Protein AF-A0A240ELP9-F1 (afdb_monomer)

Organism: NCBI:txid1243014

Mean predicted aligned error: 3.89 Å

Secondary structure (DSSP, 8-state):
-HHHHHHHHHHHHHHHHHTS-SS-SHHHHHHHHHHHHHHHHHH-TT--HHHHHHHH-TT-HHHHHHHHHHHHHHHHHHHHHHT-GGGHHHHHHHHHHHHHHHHHHTHHHHHHHHHHHHHHHHS-----

Structure (mmCIF, N/CA/C/O backbone):
data_AF-A0A240ELP9-F1
#
_entry.id   AF-A0A240ELP9-F1
#
loop_
_atom_site.group_PDB
_atom_site.id
_atom_site.type_symbol
_atom_site.label_atom_id
_atom_site.label_alt_id
_atom_site.label_comp_id
_atom_site.label_asym_id
_atom_site.label_entity_id
_atom_site.label_seq_id
_atom_site.pdbx_PDB_ins_code
_atom_site.Cartn_x
_atom_site.Cartn_y
_atom_site.Cartn_z
_atom_site.occupancy
_atom_site.B_iso_or_equiv
_atom_site.auth_seq_id
_atom_site.auth_comp_id
_atom_site.auth_asym_id
_atom_site.auth_atom_id
_atom_site.pdbx_PDB_model_num
ATOM 1 N N . MET A 1 1 ? 20.516 0.438 -12.006 1.00 73.62 1 MET A N 1
ATOM 2 C CA . MET A 1 1 ? 19.742 1.698 -12.175 1.00 73.62 1 MET A CA 1
ATOM 3 C C . MET A 1 1 ? 18.290 1.571 -11.710 1.00 73.62 1 MET A C 1
ATOM 5 O O . MET A 1 1 ? 17.862 2.420 -10.940 1.00 73.62 1 MET A O 1
ATOM 9 N N . VAL A 1 2 ? 17.543 0.527 -12.105 1.00 86.31 2 VAL A N 1
ATOM 10 C CA . VAL A 1 2 ? 16.126 0.338 -11.706 1.00 86.31 2 VAL A CA 1
ATOM 11 C C . VAL A 1 2 ? 15.947 0.212 -10.187 1.00 86.31 2 VAL A C 1
ATOM 13 O O . VAL A 1 2 ? 15.134 0.930 -9.612 1.00 86.31 2 VAL A O 1
ATOM 16 N N . VAL A 1 3 ? 16.760 -0.615 -9.521 1.00 89.44 3 VAL A N 1
ATOM 17 C CA . VAL A 1 3 ? 16.710 -0.799 -8.055 1.00 89.44 3 VAL A CA 1
ATOM 18 C C . VAL A 1 3 ? 16.970 0.507 -7.301 1.00 89.44 3 VAL A C 1
ATOM 20 O O . VAL A 1 3 ? 16.259 0.821 -6.354 1.00 89.44 3 VAL A O 1
ATOM 23 N N . GLY A 1 4 ? 17.908 1.337 -7.769 1.00 90.19 4 GLY A N 1
ATOM 24 C CA . GLY A 1 4 ? 18.156 2.658 -7.182 1.00 90.19 4 GLY A CA 1
ATOM 25 C C . GLY A 1 4 ? 16.939 3.590 -7.260 1.00 90.19 4 GLY A C 1
ATOM 26 O O . GLY A 1 4 ? 16.615 4.261 -6.281 1.00 90.19 4 GLY A O 1
ATOM 27 N N . ALA A 1 5 ? 16.221 3.590 -8.388 1.00 91.56 5 ALA A N 1
ATOM 28 C CA . ALA A 1 5 ? 14.992 4.370 -8.546 1.00 91.56 5 ALA A CA 1
ATOM 29 C C . ALA A 1 5 ? 13.847 3.842 -7.662 1.00 91.56 5 ALA A C 1
ATOM 31 O O . ALA A 1 5 ? 13.123 4.637 -7.056 1.00 91.56 5 ALA A O 1
ATOM 32 N N . LEU A 1 6 ? 13.709 2.515 -7.554 1.00 93.25 6 LEU A N 1
ATOM 33 C CA . LEU A 1 6 ? 12.756 1.877 -6.642 1.00 93.25 6 LEU A CA 1
ATOM 34 C C . LEU A 1 6 ? 13.051 2.255 -5.188 1.00 93.25 6 LEU A C 1
ATOM 36 O O . LEU A 1 6 ? 12.147 2.698 -4.483 1.00 93.25 6 LEU A O 1
ATOM 40 N N . ASN A 1 7 ? 14.317 2.166 -4.774 1.00 92.31 7 ASN A N 1
ATOM 41 C CA . ASN A 1 7 ? 14.747 2.506 -3.424 1.00 92.31 7 ASN A CA 1
ATOM 42 C C . ASN A 1 7 ? 14.464 3.973 -3.087 1.00 92.31 7 ASN A C 1
ATOM 44 O O . ASN A 1 7 ? 13.845 4.262 -2.066 1.00 92.31 7 ASN A O 1
ATOM 48 N N . TYR A 1 8 ? 14.857 4.898 -3.967 1.00 93.44 8 TYR A N 1
ATOM 49 C CA . TYR A 1 8 ? 14.623 6.330 -3.767 1.00 93.44 8 TYR A CA 1
ATOM 50 C C . TYR A 1 8 ? 13.130 6.648 -3.612 1.00 93.44 8 TYR A C 1
ATOM 52 O O . TYR A 1 8 ? 12.725 7.387 -2.713 1.00 93.44 8 TYR A O 1
ATOM 60 N N . ARG A 1 9 ? 12.288 6.059 -4.469 1.00 93.00 9 ARG A N 1
ATOM 61 C CA . ARG A 1 9 ? 10.839 6.241 -4.383 1.00 93.00 9 ARG A CA 1
ATOM 62 C C . ARG A 1 9 ? 10.262 5.643 -3.102 1.00 93.00 9 ARG A C 1
ATOM 64 O O . ARG A 1 9 ? 9.423 6.282 -2.475 1.00 93.00 9 ARG A O 1
ATOM 71 N N . HIS A 1 10 ? 10.687 4.438 -2.730 1.00 93.06 10 HIS A N 1
ATOM 72 C CA . HIS A 1 10 ? 10.189 3.756 -1.542 1.00 93.06 10 HIS A CA 1
ATOM 73 C C . HIS A 1 10 ? 10.569 4.492 -0.254 1.00 93.06 10 HIS A C 1
ATOM 75 O O . HIS A 1 10 ? 9.707 4.690 0.593 1.00 93.06 10 HIS A O 1
ATOM 81 N N . GLN A 1 11 ? 11.808 4.977 -0.135 1.00 92.62 11 GLN A N 1
ATOM 82 C CA . GLN A 1 11 ? 12.243 5.771 1.019 1.00 92.62 11 GLN A CA 1
ATOM 83 C C . GLN A 1 11 ? 11.380 7.021 1.207 1.00 92.62 11 GLN A C 1
ATOM 85 O O . GLN A 1 11 ? 10.929 7.300 2.311 1.00 92.62 11 GLN A O 1
ATOM 90 N N . ARG A 1 12 ? 11.079 7.743 0.121 1.00 94.31 12 ARG A N 1
ATOM 91 C CA . ARG A 1 12 ? 10.172 8.899 0.177 1.00 94.31 12 ARG A CA 1
ATOM 92 C C . ARG A 1 12 ? 8.757 8.522 0.603 1.00 94.31 12 ARG A C 1
ATOM 94 O O . ARG A 1 12 ? 8.118 9.299 1.302 1.00 94.31 12 ARG A O 1
ATOM 101 N N . TYR A 1 13 ? 8.272 7.368 0.154 1.00 93.19 13 TYR A N 1
ATOM 102 C CA . TYR A 1 13 ? 6.946 6.893 0.522 1.00 93.19 13 TYR A CA 1
ATOM 103 C C . TYR A 1 13 ? 6.871 6.497 2.003 1.00 93.19 13 TYR A C 1
ATOM 105 O O . TYR A 1 13 ? 5.937 6.908 2.680 1.00 93.19 13 TYR A O 1
ATOM 113 N N . LEU A 1 14 ? 7.872 5.779 2.527 1.00 89.38 14 LEU A N 1
ATOM 114 C CA . LEU A 1 14 ? 7.929 5.436 3.951 1.00 89.38 14 LEU A CA 1
ATOM 115 C C . LEU A 1 14 ? 8.026 6.669 4.843 1.00 89.38 14 LEU A C 1
ATOM 117 O O . LEU A 1 14 ? 7.248 6.777 5.775 1.00 89.38 14 LEU A O 1
ATOM 121 N N . LEU A 1 15 ? 8.894 7.632 4.516 1.00 90.12 15 LEU A N 1
ATOM 122 C CA . LEU A 1 15 ? 8.995 8.879 5.285 1.00 90.12 15 LEU A CA 1
ATOM 123 C C . LEU A 1 15 ? 7.659 9.631 5.349 1.00 90.12 15 LEU A C 1
ATOM 125 O O . LEU A 1 15 ? 7.330 10.245 6.359 1.00 90.12 15 LEU A O 1
ATOM 129 N N . LEU A 1 16 ? 6.883 9.586 4.264 1.00 89.25 16 LEU A N 1
ATOM 130 C CA . LEU A 1 16 ? 5.554 10.181 4.227 1.00 89.25 16 LEU A CA 1
ATOM 131 C C . LEU A 1 16 ? 4.565 9.404 5.114 1.00 89.25 16 LEU A C 1
ATOM 133 O O . LEU A 1 16 ? 3.801 10.019 5.853 1.00 89.25 16 LEU A O 1
ATOM 137 N N . LEU A 1 17 ? 4.586 8.073 5.067 1.00 83.75 17 LEU A N 1
ATOM 138 C CA . LEU A 1 17 ? 3.752 7.230 5.925 1.00 83.75 17 LEU A CA 1
ATOM 139 C C . LEU A 1 17 ? 4.084 7.404 7.418 1.00 83.75 17 LEU A C 1
ATOM 141 O O . LEU A 1 17 ? 3.186 7.598 8.229 1.00 83.75 17 LEU A O 1
ATOM 145 N N . GLU A 1 18 ? 5.370 7.434 7.765 1.00 83.25 18 GLU A N 1
ATOM 146 C CA . GLU A 1 18 ? 5.886 7.624 9.130 1.00 83.25 18 GLU A CA 1
ATOM 147 C C . GLU A 1 18 ? 5.580 9.011 9.710 1.00 83.25 18 GLU A C 1
ATOM 149 O O . GLU A 1 18 ? 5.620 9.191 10.922 1.00 83.25 18 GLU A O 1
ATOM 154 N N . SER A 1 19 ? 5.234 9.992 8.872 1.00 79.12 19 SER A N 1
ATOM 155 C CA . SER A 1 19 ? 4.827 11.326 9.335 1.00 79.12 19 SER A CA 1
ATOM 156 C C . SER A 1 19 ? 3.390 11.391 9.881 1.00 79.12 19 SER A C 1
ATOM 158 O O . SER A 1 19 ? 2.934 12.463 10.280 1.00 79.12 19 SER A O 1
ATOM 160 N N . CYS A 1 20 ? 2.658 10.270 9.888 1.00 65.31 20 CYS A N 1
ATOM 161 C CA . CYS A 1 20 ? 1.251 10.214 10.277 1.00 65.31 20 CYS A CA 1
ATOM 162 C C . CYS A 1 20 ? 1.059 9.819 11.753 1.00 65.31 20 CYS A C 1
ATOM 164 O O . CYS A 1 20 ? 1.384 8.698 12.116 1.00 65.31 20 CYS A O 1
ATOM 166 N N . HIS A 1 21 ? 0.401 10.704 12.518 1.00 69.38 21 HIS A N 1
ATOM 167 C CA . HIS A 1 21 ? -0.208 10.517 13.852 1.00 69.38 21 HIS A CA 1
ATOM 168 C C . HIS A 1 21 ? 0.670 10.022 15.020 1.00 69.38 21 HIS A C 1
ATOM 170 O O . HIS A 1 21 ? 1.526 9.161 14.879 1.00 69.38 21 HIS A O 1
ATOM 176 N N . ASP A 1 22 ? 0.360 10.525 16.220 1.00 71.19 22 ASP A N 1
ATOM 177 C CA . ASP A 1 22 ? 1.071 10.162 17.455 1.00 71.19 22 ASP A CA 1
ATOM 178 C C . ASP A 1 22 ? 0.566 8.850 18.091 1.00 71.19 22 ASP A C 1
ATOM 180 O O . ASP A 1 22 ? 1.319 8.193 18.804 1.00 71.19 22 ASP A O 1
ATOM 184 N N . GLU A 1 23 ? -0.686 8.443 17.829 1.00 89.06 23 GLU A N 1
ATOM 185 C CA . GLU A 1 23 ? -1.332 7.301 18.500 1.00 89.06 23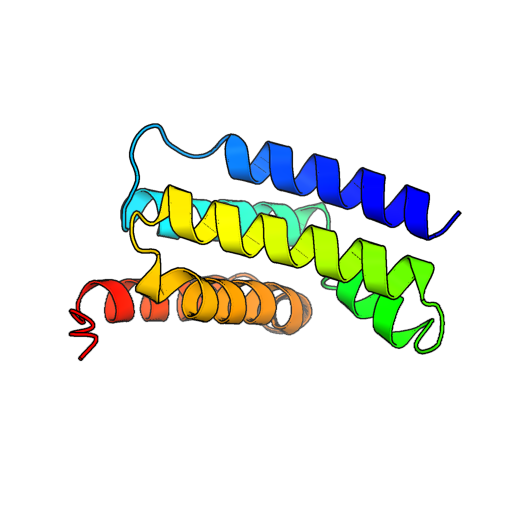 GLU A CA 1
ATOM 186 C C . GLU A 1 23 ? -1.932 6.280 17.511 1.00 89.06 23 GLU A C 1
ATOM 188 O O . GLU A 1 23 ? -2.718 6.670 16.635 1.00 89.06 23 GLU A O 1
ATOM 193 N N . PRO A 1 24 ? -1.625 4.972 17.655 1.00 94.00 24 PRO A N 1
ATOM 194 C CA . PRO A 1 24 ? -2.195 3.911 16.828 1.00 94.00 24 PRO A CA 1
ATOM 195 C C . PRO A 1 24 ? -3.718 3.758 16.941 1.00 94.00 24 PRO A C 1
ATOM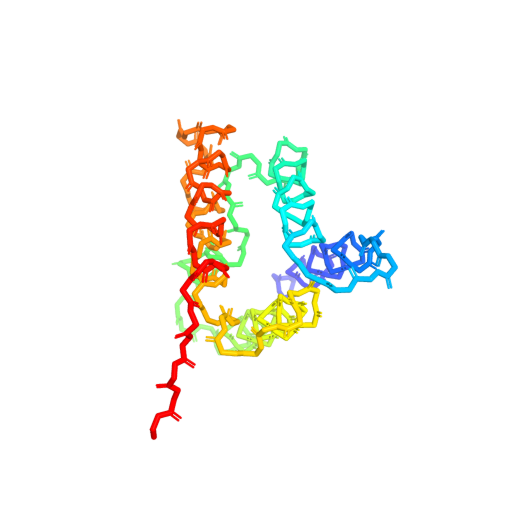 197 O O . PRO A 1 24 ? -4.317 3.961 17.996 1.00 94.00 24 PRO A O 1
ATOM 200 N N . GLY A 1 25 ? -4.357 3.309 15.859 1.00 95.38 25 GLY A N 1
ATOM 201 C CA . GLY A 1 25 ? -5.768 2.928 15.847 1.00 95.38 25 GLY A CA 1
ATOM 202 C C . GLY A 1 25 ? -6.472 3.203 14.521 1.00 95.38 25 GLY A C 1
ATOM 203 O O . GLY A 1 25 ? -5.846 3.448 13.485 1.00 95.38 25 GLY A O 1
ATOM 204 N N . LEU A 1 26 ? -7.809 3.185 14.553 1.00 95.81 26 LEU A N 1
ATOM 205 C CA . LEU A 1 26 ? -8.637 3.395 13.361 1.00 95.81 26 LEU A CA 1
ATOM 206 C C . LEU A 1 26 ? -8.350 4.754 12.714 1.00 95.81 26 LEU A C 1
ATOM 208 O O . LEU A 1 26 ? -8.104 4.817 11.515 1.00 95.81 26 LEU A O 1
ATOM 212 N N . THR A 1 27 ? -8.331 5.832 13.500 1.00 95.19 27 THR A N 1
ATOM 213 C CA . THR A 1 27 ? -8.097 7.192 12.990 1.00 95.19 27 THR A CA 1
ATOM 214 C C . THR A 1 27 ? -6.748 7.312 12.282 1.00 95.19 27 THR A C 1
ATOM 216 O O . THR A 1 27 ? -6.701 7.801 11.154 1.00 95.19 27 THR A O 1
ATOM 219 N N . ALA A 1 28 ? -5.670 6.806 12.893 1.00 95.00 28 ALA A N 1
ATOM 220 C CA . ALA A 1 28 ? -4.340 6.810 12.287 1.00 95.00 28 ALA A CA 1
ATOM 221 C C . ALA A 1 28 ? -4.298 5.977 10.996 1.00 95.00 28 ALA A C 1
ATOM 223 O O . ALA A 1 28 ? -3.765 6.426 9.981 1.00 95.00 28 ALA A O 1
ATOM 224 N N . THR A 1 29 ? -4.950 4.810 10.994 1.00 96.12 29 THR A N 1
ATOM 225 C CA . THR A 1 29 ? -5.057 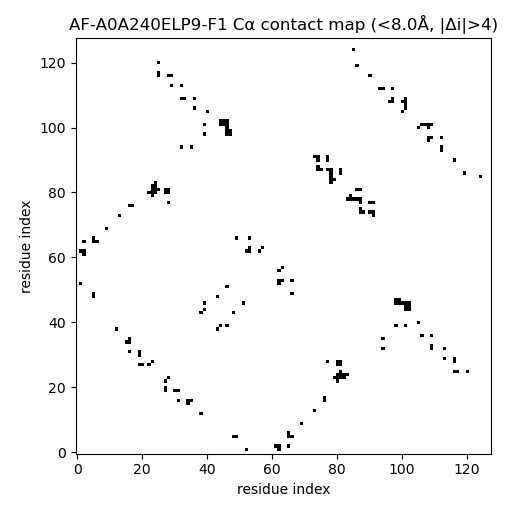3.951 9.805 1.00 96.12 29 THR A CA 1
ATOM 226 C C . THR A 1 29 ? -5.800 4.654 8.669 1.00 96.12 29 THR A C 1
ATOM 228 O O . THR A 1 29 ? -5.320 4.684 7.539 1.00 96.12 29 THR A O 1
ATOM 231 N N . LEU A 1 30 ? -6.952 5.269 8.949 1.00 96.31 30 LEU A N 1
ATOM 232 C CA . LEU A 1 30 ? -7.726 6.006 7.948 1.00 96.31 30 LEU A CA 1
ATOM 233 C C . LEU A 1 30 ? -6.939 7.197 7.388 1.00 96.31 30 LEU A C 1
ATOM 235 O O . LEU A 1 30 ? -6.977 7.429 6.179 1.00 96.31 30 LEU A O 1
ATOM 239 N N . SER A 1 31 ? -6.187 7.904 8.236 1.00 94.44 31 SER A N 1
ATOM 240 C CA . SER A 1 31 ? -5.319 8.995 7.792 1.00 94.44 31 SER A CA 1
ATOM 241 C C . SER A 1 31 ? -4.167 8.504 6.917 1.00 94.44 31 SER A C 1
ATOM 243 O O . SER A 1 31 ? -3.827 9.173 5.946 1.00 94.44 31 SER A O 1
ATOM 245 N N . ALA A 1 32 ? -3.574 7.340 7.191 1.00 94.38 32 ALA A N 1
ATOM 246 C CA . ALA A 1 32 ? -2.544 6.782 6.312 1.00 94.38 32 ALA A CA 1
ATOM 247 C C . ALA A 1 32 ? -3.087 6.475 4.905 1.00 94.38 32 ALA A C 1
ATOM 249 O O . ALA A 1 32 ? -2.374 6.624 3.911 1.00 94.38 32 ALA A O 1
ATOM 250 N N . PHE A 1 33 ? -4.369 6.117 4.797 1.00 96.12 33 PHE A N 1
ATOM 251 C CA . PHE A 1 33 ? -5.043 5.917 3.513 1.00 96.12 33 PHE A CA 1
ATOM 252 C C . PHE A 1 33 ? -5.321 7.254 2.797 1.00 96.12 33 PHE A C 1
ATOM 254 O O . PHE A 1 33 ? -5.207 7.325 1.571 1.00 96.12 33 PHE A O 1
ATOM 261 N N . ASP A 1 34 ? -5.586 8.336 3.534 1.00 95.12 34 ASP A N 1
ATOM 262 C CA . ASP A 1 34 ? -5.651 9.695 2.970 1.00 95.12 34 ASP A CA 1
ATOM 263 C C . ASP A 1 34 ? -4.273 10.165 2.472 1.00 95.12 34 ASP A C 1
ATOM 265 O O . ASP A 1 34 ? -4.141 10.688 1.360 1.00 95.12 34 ASP A O 1
ATOM 269 N N . THR A 1 35 ? -3.219 9.889 3.240 1.00 94.56 35 THR A N 1
ATOM 270 C CA . THR A 1 35 ? -1.825 10.130 2.849 1.00 94.56 35 THR A CA 1
ATOM 271 C C . THR A 1 35 ? -1.450 9.347 1.589 1.00 94.56 35 THR A C 1
ATOM 273 O O . THR A 1 35 ? -0.834 9.897 0.669 1.00 94.56 35 THR A O 1
ATOM 276 N N . LEU A 1 36 ? -1.879 8.085 1.485 1.00 95.25 36 LEU A N 1
ATOM 277 C CA . LEU A 1 36 ? -1.738 7.301 0.261 1.00 95.25 36 LEU A CA 1
ATOM 278 C C . LEU A 1 36 ? -2.471 7.965 -0.911 1.00 95.25 36 LEU A C 1
ATOM 280 O O . LEU A 1 36 ? -1.887 8.082 -1.985 1.00 95.25 36 LEU A O 1
ATOM 284 N N . SER A 1 37 ? -3.702 8.451 -0.726 1.00 95.25 37 SER A N 1
ATOM 285 C CA . SER A 1 37 ? -4.440 9.173 -1.777 1.00 95.25 37 SER A CA 1
ATOM 286 C C . SER A 1 37 ? -3.648 10.364 -2.320 1.00 95.25 37 SER A C 1
ATOM 288 O O . SER A 1 37 ? -3.492 10.524 -3.535 1.00 95.25 37 SER A O 1
ATOM 290 N N . HIS A 1 38 ? -3.078 11.170 -1.421 1.00 94.56 38 HIS A N 1
ATOM 291 C CA . HIS A 1 38 ? -2.244 12.310 -1.787 1.00 94.56 38 HIS A CA 1
ATOM 292 C C . HIS A 1 38 ? -1.010 11.882 -2.589 1.00 94.56 38 HIS A C 1
ATOM 294 O O . HIS A 1 38 ? -0.717 12.444 -3.651 1.00 94.56 38 HIS A O 1
ATOM 300 N N . TRP A 1 39 ? -0.323 10.836 -2.125 1.00 95.31 39 TRP A N 1
ATOM 301 C CA . TRP A 1 39 ? 0.810 10.250 -2.831 1.00 95.31 39 TRP A CA 1
ATOM 302 C C . TRP A 1 39 ? 0.426 9.756 -4.229 1.00 95.31 39 TRP A C 1
ATOM 304 O O . TRP A 1 39 ? 1.135 10.029 -5.202 1.00 95.31 39 TRP A O 1
ATOM 314 N N . MET A 1 40 ? -0.708 9.066 -4.354 1.00 95.56 40 MET A N 1
ATOM 315 C CA . MET A 1 40 ? -1.191 8.565 -5.636 1.00 95.56 40 MET A CA 1
ATOM 316 C C . MET A 1 40 ? -1.443 9.710 -6.617 1.00 95.56 40 MET A C 1
ATOM 318 O O . MET A 1 40 ? -0.938 9.673 -7.740 1.00 95.56 40 MET A O 1
ATOM 322 N N . LYS A 1 41 ? -2.115 10.773 -6.170 1.00 94.94 41 LYS A N 1
ATOM 323 C CA . LYS A 1 41 ? -2.414 11.959 -6.980 1.00 94.94 41 LYS A CA 1
ATOM 324 C C . LYS A 1 41 ? -1.160 12.672 -7.487 1.00 94.94 41 LYS A C 1
ATOM 326 O O . LYS A 1 41 ? -1.097 13.044 -8.656 1.00 94.94 41 LYS A O 1
ATOM 331 N N . GLN A 1 42 ? -0.166 12.875 -6.623 1.00 94.00 42 GLN A N 1
ATOM 332 C CA . GLN A 1 42 ? 0.996 13.714 -6.942 1.00 94.00 42 GLN A CA 1
ATOM 333 C C . GLN A 1 42 ? 2.183 12.950 -7.525 1.00 94.00 42 GLN A C 1
ATOM 335 O O . GLN A 1 42 ? 2.978 13.500 -8.290 1.00 94.00 42 GLN A O 1
ATOM 340 N N . HIS A 1 43 ? 2.354 11.692 -7.129 1.00 92.38 43 HIS A N 1
ATOM 341 C CA . HIS A 1 43 ? 3.596 10.959 -7.350 1.00 92.38 43 HIS A CA 1
ATOM 342 C C . HIS A 1 43 ? 3.383 9.594 -7.997 1.00 92.38 43 HIS A C 1
ATOM 344 O O . HIS A 1 43 ? 4.343 9.037 -8.538 1.00 92.38 43 HIS A O 1
ATOM 350 N N . ALA A 1 44 ? 2.170 9.036 -7.972 1.00 91.31 44 ALA A N 1
ATOM 351 C CA . ALA A 1 44 ? 1.855 7.723 -8.537 1.00 91.31 44 ALA A CA 1
ATOM 352 C C . ALA A 1 44 ? 0.585 7.683 -9.418 1.00 91.31 44 ALA A C 1
ATOM 354 O O . ALA A 1 44 ? -0.143 6.692 -9.360 1.00 91.31 44 ALA A O 1
ATOM 355 N N . PRO A 1 45 ? 0.309 8.678 -10.287 1.00 87.56 45 PRO A N 1
ATOM 356 C CA . PRO A 1 45 ? -0.965 8.728 -11.017 1.00 87.56 45 PRO A CA 1
ATOM 357 C C . PRO A 1 45 ? -1.158 7.548 -11.986 1.00 87.56 45 PRO A C 1
ATOM 359 O O . PRO A 1 45 ? -2.269 7.277 -12.424 1.00 87.56 45 PRO A O 1
ATOM 362 N N . LYS A 1 46 ? -0.075 6.830 -12.316 1.00 87.00 46 LYS A N 1
ATOM 363 C CA . LYS A 1 46 ? -0.066 5.631 -13.169 1.00 87.00 46 LYS A CA 1
ATOM 364 C C . LYS A 1 46 ? 0.075 4.319 -12.382 1.00 87.00 46 LYS A C 1
ATOM 366 O O . LYS A 1 46 ? 0.445 3.303 -12.961 1.00 87.00 46 LYS A O 1
ATOM 371 N N . GLY A 1 47 ? -0.159 4.342 -11.072 1.00 87.44 47 GLY A N 1
ATOM 372 C CA . GLY A 1 47 ? -0.079 3.161 -10.215 1.00 87.44 47 GLY A CA 1
ATOM 373 C C . GLY A 1 47 ? 1.276 2.958 -9.528 1.00 87.44 47 GLY A C 1
ATOM 374 O O . GLY A 1 47 ? 2.163 3.820 -9.534 1.00 87.44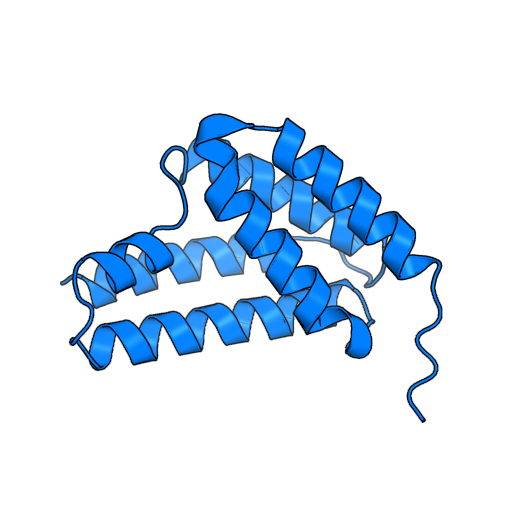 47 GLY A O 1
ATOM 375 N N . CYS A 1 48 ? 1.422 1.793 -8.895 1.00 92.19 48 CYS A N 1
ATOM 376 C CA . CYS A 1 48 ? 2.592 1.429 -8.099 1.00 92.19 48 CYS A CA 1
ATOM 377 C C . CYS A 1 48 ? 3.828 1.135 -8.971 1.00 92.19 48 CYS A C 1
ATOM 379 O O . CYS A 1 48 ? 3.830 0.207 -9.779 1.00 92.19 48 CYS A O 1
ATOM 381 N N . LEU A 1 49 ? 4.927 1.872 -8.753 1.00 92.62 49 LEU A N 1
ATOM 382 C CA . LEU A 1 49 ? 6.193 1.628 -9.461 1.00 92.62 49 LEU A CA 1
ATOM 383 C C . LEU A 1 49 ? 6.738 0.216 -9.198 1.00 92.62 49 LEU A C 1
ATOM 385 O O . LEU A 1 49 ? 7.278 -0.397 -10.111 1.00 92.62 49 LEU A O 1
ATOM 389 N N . SER A 1 50 ? 6.582 -0.303 -7.978 1.00 93.62 50 SER A N 1
ATOM 390 C CA . SER A 1 50 ? 7.052 -1.642 -7.615 1.00 93.62 50 SER A CA 1
ATOM 391 C C . SER A 1 50 ? 6.323 -2.732 -8.398 1.00 93.62 50 SER A C 1
ATOM 393 O O . SER A 1 50 ? 6.967 -3.634 -8.923 1.00 93.62 50 SER A O 1
ATOM 395 N N . ALA A 1 51 ? 4.997 -2.622 -8.540 1.00 92.69 51 ALA A N 1
ATOM 396 C CA . ALA A 1 51 ? 4.209 -3.557 -9.344 1.00 92.69 51 ALA A CA 1
ATOM 397 C C . ALA A 1 51 ? 4.619 -3.505 -10.825 1.00 92.69 51 ALA A C 1
ATOM 399 O O . ALA A 1 51 ? 4.844 -4.542 -11.446 1.00 92.69 51 ALA A O 1
ATOM 400 N N . ASN A 1 52 ? 4.814 -2.298 -11.362 1.00 92.94 52 ASN A N 1
ATOM 401 C CA . ASN A 1 52 ? 5.275 -2.114 -12.738 1.00 92.94 52 ASN A CA 1
ATOM 402 C C . ASN A 1 52 ? 6.681 -2.695 -12.963 1.00 92.94 52 ASN A C 1
ATOM 404 O O . ASN A 1 52 ? 6.945 -3.261 -14.020 1.00 92.94 52 ASN A O 1
ATOM 408 N N . ALA A 1 53 ? 7.581 -2.578 -11.982 1.00 94.56 53 ALA A N 1
ATOM 409 C CA . ALA A 1 53 ? 8.929 -3.133 -12.075 1.00 94.56 53 ALA A CA 1
ATOM 410 C C . ALA A 1 53 ? 8.931 -4.668 -12.057 1.00 94.56 53 ALA A C 1
ATOM 412 O O . ALA A 1 53 ? 9.635 -5.264 -12.865 1.00 94.56 53 ALA A O 1
ATOM 413 N N . LEU A 1 54 ? 8.119 -5.299 -11.202 1.00 95.38 54 LEU A N 1
ATOM 414 C CA . LEU A 1 54 ? 7.958 -6.758 -11.208 1.00 95.38 54 LEU A CA 1
ATOM 415 C C . LEU A 1 54 ? 7.404 -7.256 -12.550 1.00 95.38 54 LEU A C 1
ATOM 417 O O . LEU A 1 54 ? 7.914 -8.221 -13.104 1.00 95.38 54 LEU A O 1
ATOM 421 N N . ALA A 1 55 ? 6.405 -6.565 -13.109 1.00 94.94 55 ALA A N 1
ATOM 422 C CA . ALA A 1 55 ? 5.828 -6.933 -14.401 1.00 94.94 55 ALA A CA 1
ATOM 423 C C . ALA A 1 55 ? 6.818 -6.766 -15.569 1.00 94.94 55 ALA A C 1
ATOM 425 O O . ALA A 1 55 ? 6.821 -7.569 -16.498 1.00 94.94 55 ALA A O 1
ATOM 426 N N . ALA A 1 56 ? 7.657 -5.727 -15.535 1.00 95.31 56 ALA A N 1
ATOM 427 C CA . ALA A 1 56 ? 8.639 -5.456 -16.584 1.00 95.31 56 ALA A CA 1
ATOM 428 C C . ALA A 1 56 ? 9.892 -6.347 -16.498 1.00 95.31 56 ALA A C 1
ATOM 430 O O . ALA A 1 56 ? 10.558 -6.550 -17.512 1.00 95.31 56 ALA A O 1
ATOM 431 N N . PHE A 1 57 ? 10.226 -6.856 -15.308 1.00 95.69 57 PHE A N 1
ATOM 432 C CA . PHE A 1 57 ? 11.450 -7.619 -15.046 1.00 95.69 57 PHE A CA 1
ATOM 433 C C . PHE A 1 57 ? 11.181 -8.883 -14.199 1.00 95.69 57 PHE A C 1
ATOM 435 O O . PHE A 1 57 ? 11.734 -9.002 -13.103 1.00 95.69 57 PHE A O 1
ATOM 442 N N . PRO A 1 58 ? 10.366 -9.833 -14.695 1.00 94.44 58 PRO A N 1
ATOM 443 C CA . PRO A 1 58 ? 9.859 -10.963 -13.905 1.00 94.44 58 PRO A CA 1
ATOM 444 C C . PRO A 1 58 ? 10.938 -11.942 -13.414 1.00 94.44 58 PRO A C 1
ATOM 446 O O . PRO A 1 58 ? 10.742 -12.613 -12.407 1.00 94.44 58 PRO A O 1
ATOM 449 N N . ASP A 1 59 ? 12.086 -12.014 -14.092 1.00 96.19 59 ASP A N 1
ATOM 450 C CA . ASP A 1 59 ? 13.184 -12.923 -13.726 1.00 96.19 59 ASP A CA 1
ATOM 451 C C . ASP A 1 59 ? 14.323 -12.213 -12.969 1.00 96.19 59 ASP A C 1
ATOM 453 O O . ASP A 1 59 ? 15.361 -12.807 -12.667 1.00 96.19 59 ASP A O 1
ATOM 457 N N . ASN A 1 60 ? 14.179 -10.913 -12.675 1.00 96.94 60 ASN A N 1
ATOM 458 C CA . ASN A 1 60 ? 15.224 -10.142 -12.008 1.00 96.94 60 ASN A CA 1
ATOM 459 C C . ASN A 1 60 ? 15.128 -10.293 -10.483 1.00 96.94 60 ASN A C 1
ATOM 461 O O . ASN A 1 60 ? 14.357 -9.604 -9.810 1.00 96.94 60 ASN A O 1
ATOM 465 N N . THR A 1 61 ? 15.968 -11.164 -9.931 1.00 96.25 61 THR A N 1
ATOM 466 C CA . THR A 1 61 ? 15.997 -11.482 -8.496 1.00 96.25 61 THR A CA 1
ATOM 467 C C . THR A 1 61 ? 16.299 -10.275 -7.604 1.00 96.25 61 THR A C 1
ATOM 469 O O . THR A 1 61 ? 15.738 -10.173 -6.517 1.00 96.25 61 THR A O 1
ATOM 472 N N . GLU A 1 62 ? 17.125 -9.329 -8.059 1.00 96.19 62 GLU A N 1
ATOM 473 C CA . GLU A 1 62 ? 17.456 -8.110 -7.309 1.00 96.19 62 GLU A CA 1
ATOM 474 C C . GLU A 1 62 ? 16.231 -7.191 -7.168 1.00 96.19 62 GLU A C 1
ATOM 476 O O . GLU A 1 62 ? 15.954 -6.669 -6.087 1.00 96.19 62 GLU A O 1
ATOM 481 N N . ILE A 1 63 ? 15.453 -7.031 -8.246 1.00 95.94 63 ILE A N 1
ATOM 482 C CA . ILE A 1 63 ? 14.198 -6.266 -8.234 1.00 95.94 63 ILE A CA 1
ATOM 483 C C . ILE A 1 63 ? 13.160 -6.962 -7.356 1.00 95.94 63 ILE A C 1
ATOM 485 O O . ILE A 1 63 ? 12.508 -6.291 -6.555 1.00 95.94 63 ILE A O 1
ATOM 489 N N . HIS A 1 64 ? 13.028 -8.284 -7.474 1.00 96.56 64 HIS A N 1
ATOM 490 C CA . HIS A 1 64 ? 12.123 -9.066 -6.634 1.00 96.56 64 HIS A CA 1
ATOM 491 C C . HIS A 1 64 ? 12.434 -8.879 -5.149 1.00 96.56 64 HIS A C 1
ATOM 493 O O . HIS A 1 64 ? 11.557 -8.468 -4.392 1.00 96.56 64 HIS A O 1
ATOM 499 N N . PHE A 1 65 ? 13.693 -9.080 -4.758 1.00 96.31 65 PHE A N 1
ATOM 500 C CA . PHE A 1 65 ? 14.140 -8.924 -3.377 1.00 96.31 65 PHE A CA 1
ATOM 501 C C . PHE A 1 65 ? 13.912 -7.503 -2.844 1.00 96.31 65 PHE A C 1
ATOM 503 O O . PHE A 1 65 ? 13.423 -7.314 -1.726 1.00 96.31 65 PHE A O 1
ATOM 510 N N . ALA A 1 66 ? 14.226 -6.484 -3.650 1.00 95.81 66 ALA A N 1
ATOM 511 C CA . ALA A 1 66 ? 14.005 -5.094 -3.272 1.00 95.81 66 ALA A CA 1
ATOM 512 C C . ALA A 1 66 ? 12.511 -4.807 -3.047 1.00 95.81 66 ALA A C 1
ATOM 514 O O . ALA A 1 66 ? 12.131 -4.301 -1.992 1.00 95.81 66 ALA A O 1
ATOM 515 N N . VAL A 1 67 ? 11.651 -5.170 -4.004 1.00 95.88 67 VAL A N 1
ATOM 516 C CA . VAL A 1 67 ? 10.202 -4.941 -3.912 1.00 95.88 67 VAL A CA 1
ATOM 517 C C . VAL A 1 67 ? 9.583 -5.710 -2.748 1.00 95.88 67 VAL A C 1
ATOM 519 O O . VAL A 1 67 ? 8.761 -5.147 -2.027 1.00 95.88 67 VAL A O 1
ATOM 522 N N . GLU A 1 68 ? 9.986 -6.958 -2.529 1.00 96.19 68 GLU A N 1
ATOM 523 C CA . GLU A 1 68 ? 9.539 -7.761 -1.394 1.00 96.19 68 GLU A CA 1
ATOM 524 C C . GLU A 1 68 ? 9.907 -7.094 -0.065 1.00 96.19 68 GLU A C 1
ATOM 526 O O . GLU A 1 68 ? 9.040 -6.900 0.789 1.00 96.19 68 GLU A O 1
ATOM 531 N N . THR A 1 69 ? 11.159 -6.658 0.082 1.00 96.19 69 THR A N 1
ATOM 532 C CA . THR A 1 69 ? 11.626 -5.931 1.272 1.00 96.19 69 THR A CA 1
ATOM 533 C C . THR A 1 69 ? 10.785 -4.678 1.521 1.00 96.19 69 THR A C 1
ATOM 535 O O . THR A 1 69 ? 10.393 -4.389 2.650 1.00 96.19 69 THR A O 1
ATOM 538 N N . TYR A 1 70 ? 10.478 -3.926 0.465 1.00 95.25 70 TYR A N 1
ATOM 539 C CA . TYR A 1 70 ? 9.698 -2.694 0.557 1.00 95.25 70 TYR A CA 1
ATOM 540 C C . TYR A 1 70 ? 8.252 -2.943 0.977 1.00 95.25 70 TYR A C 1
ATOM 542 O O . TYR A 1 70 ? 7.715 -2.219 1.813 1.00 95.25 70 TYR A O 1
ATOM 550 N N . LYS A 1 71 ? 7.624 -3.982 0.425 1.00 95.69 71 LYS A N 1
ATOM 551 C CA . LYS A 1 71 ? 6.247 -4.364 0.752 1.00 95.69 71 LYS A CA 1
ATOM 552 C C . LYS A 1 71 ? 6.125 -4.840 2.199 1.00 95.69 71 LYS A C 1
ATOM 554 O O . LYS A 1 71 ? 5.206 -4.413 2.890 1.00 95.69 71 LYS A O 1
ATOM 559 N N . HIS A 1 72 ? 7.095 -5.610 2.692 1.00 96.88 72 HIS A N 1
ATOM 560 C CA . HIS A 1 72 ? 7.136 -6.018 4.100 1.00 96.88 72 HIS A CA 1
ATOM 561 C C . HIS A 1 72 ? 7.236 -4.830 5.060 1.00 96.88 72 HIS A C 1
ATOM 563 O O . HIS A 1 72 ? 6.546 -4.816 6.076 1.00 96.88 72 HIS A O 1
ATOM 569 N N . LYS A 1 73 ? 8.014 -3.793 4.723 1.00 96.00 73 LYS A N 1
ATOM 570 C CA . LYS A 1 73 ? 8.065 -2.565 5.534 1.00 96.00 73 LYS A CA 1
ATOM 571 C C . LYS A 1 73 ? 6.719 -1.844 5.592 1.00 96.00 73 LYS A C 1
ATOM 573 O O . LYS A 1 73 ? 6.351 -1.339 6.645 1.00 96.00 73 LYS A O 1
ATOM 578 N N . VAL A 1 74 ? 5.963 -1.827 4.491 1.00 96.00 74 VAL A N 1
ATOM 579 C CA . VAL A 1 74 ? 4.603 -1.260 4.482 1.00 96.00 74 VAL A CA 1
ATOM 580 C C . VAL A 1 74 ? 3.663 -2.089 5.360 1.00 96.00 74 VAL A C 1
ATOM 582 O O . VAL A 1 74 ? 2.919 -1.507 6.138 1.00 96.00 74 VAL A O 1
ATOM 585 N N . ILE A 1 75 ? 3.725 -3.425 5.302 1.00 97.06 75 ILE A N 1
ATOM 586 C CA . ILE A 1 75 ? 2.929 -4.306 6.181 1.00 97.06 75 ILE A CA 1
ATOM 587 C C . ILE A 1 75 ? 3.230 -4.014 7.657 1.00 97.06 75 ILE A C 1
ATOM 589 O O . ILE A 1 75 ? 2.306 -3.806 8.440 1.00 97.06 75 ILE A O 1
ATOM 593 N N . GLN A 1 76 ? 4.513 -3.949 8.023 1.00 95.69 76 GLN A N 1
ATOM 594 C CA . GLN A 1 76 ? 4.949 -3.639 9.388 1.00 95.69 76 GLN A CA 1
ATOM 595 C C . GLN A 1 76 ? 4.454 -2.265 9.843 1.00 95.69 76 GLN A C 1
ATOM 597 O O . GLN A 1 76 ? 3.931 -2.128 10.945 1.00 95.69 76 GLN A O 1
ATOM 602 N N . HIS A 1 77 ? 4.565 -1.256 8.981 1.00 94.75 77 HIS A N 1
ATOM 603 C CA . HIS A 1 77 ? 4.066 0.078 9.283 1.00 94.75 77 HIS A CA 1
ATOM 604 C C . HIS A 1 77 ? 2.541 0.086 9.477 1.00 94.75 77 HIS A C 1
ATOM 606 O O . HIS A 1 77 ? 2.052 0.657 10.446 1.00 94.75 77 HIS A O 1
ATOM 612 N N . LEU A 1 78 ? 1.782 -0.600 8.613 1.00 96.12 78 LEU A N 1
ATOM 613 C CA . LEU A 1 78 ? 0.325 -0.727 8.736 1.00 96.12 78 LEU A CA 1
ATOM 614 C C . LEU A 1 78 ? -0.091 -1.426 10.039 1.00 96.12 78 LEU A C 1
ATOM 616 O O . LEU A 1 78 ? -1.069 -1.019 10.664 1.00 96.12 78 LEU A O 1
ATOM 620 N N . ALA A 1 79 ? 0.656 -2.440 10.477 1.00 96.12 79 ALA A N 1
ATOM 621 C CA . ALA A 1 79 ? 0.446 -3.086 11.771 1.00 96.12 79 ALA A CA 1
ATOM 622 C C . ALA A 1 79 ? 0.654 -2.103 12.938 1.00 96.12 79 ALA A C 1
ATOM 624 O O . ALA A 1 79 ? -0.191 -1.995 13.826 1.00 96.12 79 ALA A O 1
ATOM 625 N N . GLN A 1 80 ? 1.741 -1.327 12.886 1.00 94.75 80 GLN A N 1
ATOM 626 C CA . GLN A 1 80 ? 2.086 -0.340 13.909 1.00 94.75 80 GLN A CA 1
ATOM 627 C C . GLN A 1 80 ? 1.035 0.766 14.022 1.00 94.75 80 GLN A C 1
ATOM 629 O O . GLN A 1 80 ? 0.517 0.990 15.112 1.00 94.75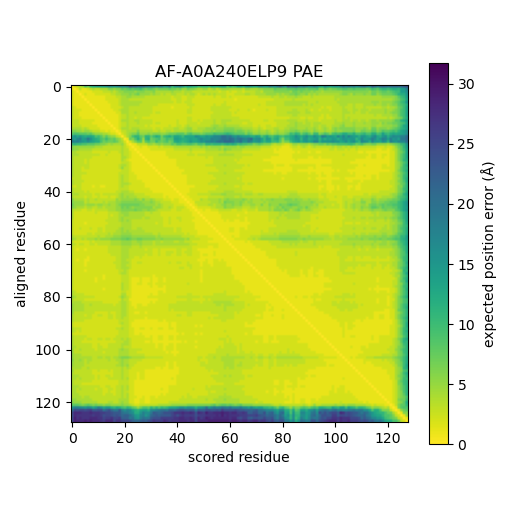 80 GLN A O 1
ATOM 634 N N . ILE A 1 81 ? 0.669 1.421 12.915 1.00 94.94 81 ILE A N 1
ATOM 635 C CA . ILE A 1 81 ? -0.289 2.539 12.953 1.00 94.94 81 ILE A CA 1
ATOM 636 C C . ILE A 1 81 ? -1.713 2.092 13.276 1.00 94.94 81 ILE A C 1
ATOM 638 O O . ILE A 1 81 ? -2.515 2.888 13.755 1.00 94.94 81 ILE A O 1
ATOM 642 N N . SER A 1 82 ? -2.057 0.834 12.995 1.00 95.56 82 SER A N 1
ATOM 643 C CA . SER A 1 82 ? -3.380 0.302 13.318 1.00 95.56 82 SER A CA 1
ATOM 644 C C . SER A 1 82 ? -3.485 -0.173 14.759 1.00 95.56 82 SER A C 1
ATOM 646 O O . SER A 1 82 ? -4.595 -0.250 15.285 1.00 95.56 82 SER A O 1
ATOM 648 N N . GLY A 1 83 ? -2.355 -0.512 15.392 1.00 95.38 83 GLY A N 1
ATOM 649 C CA . GLY A 1 83 ? -2.333 -1.229 16.666 1.00 95.38 83 GLY A CA 1
ATOM 650 C C . GLY A 1 83 ? -2.959 -2.628 16.571 1.00 95.38 83 GLY A C 1
ATOM 651 O O . GLY A 1 83 ? -3.346 -3.199 17.589 1.00 95.38 83 GLY A O 1
ATOM 652 N N . ARG A 1 84 ? -3.115 -3.164 15.352 1.00 95.38 84 ARG A N 1
ATOM 653 C CA . ARG A 1 84 ? -3.828 -4.410 15.044 1.00 95.38 84 ARG A CA 1
ATOM 654 C C . ARG A 1 84 ? -2.978 -5.272 14.119 1.00 95.38 84 ARG A C 1
ATOM 656 O O . ARG A 1 84 ? -3.184 -5.312 12.907 1.00 95.38 84 ARG A O 1
ATOM 663 N N . GLU A 1 85 ? -2.018 -5.980 14.710 1.00 95.69 85 GLU A N 1
ATOM 664 C CA . GLU A 1 85 ? -1.137 -6.922 14.000 1.00 95.69 85 GLU A CA 1
ATOM 665 C C . GLU A 1 85 ? -1.943 -7.945 13.179 1.00 95.69 85 GLU A C 1
ATOM 667 O O . GLU A 1 85 ? -1.585 -8.263 12.044 1.00 95.69 85 GLU A O 1
ATOM 672 N N . ASP A 1 86 ? -3.084 -8.387 13.715 1.00 96.06 86 ASP A N 1
ATOM 673 C CA . ASP A 1 86 ? -4.018 -9.314 13.073 1.00 96.06 86 ASP A CA 1
ATOM 674 C C . ASP A 1 86 ? -4.646 -8.757 11.784 1.00 96.06 86 ASP A C 1
ATOM 676 O O . ASP A 1 86 ? -5.023 -9.520 10.896 1.00 96.06 86 ASP A O 1
ATOM 680 N N . LEU A 1 87 ? -4.718 -7.429 11.639 1.00 96.94 87 LEU A N 1
ATOM 681 C CA . LEU A 1 87 ? -5.243 -6.772 10.443 1.00 96.94 87 LEU A CA 1
ATOM 682 C C . LEU A 1 87 ? -4.155 -6.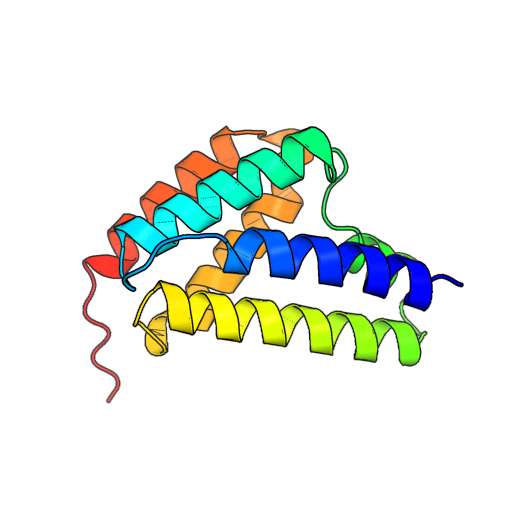399 9.428 1.00 96.94 87 LEU A C 1
ATOM 684 O O . LEU A 1 87 ? -4.493 -6.023 8.307 1.00 96.94 87 LEU A O 1
ATOM 688 N N . SER A 1 88 ? -2.868 -6.520 9.767 1.00 96.81 88 SER A N 1
ATOM 689 C CA . SER A 1 88 ? -1.741 -6.038 8.947 1.00 96.81 88 SER A CA 1
ATOM 690 C C . SER A 1 88 ? -1.809 -6.477 7.476 1.00 96.81 88 SER A C 1
ATOM 692 O O . SER A 1 88 ? -1.665 -5.657 6.566 1.00 96.81 88 SER A O 1
ATOM 694 N N . GLN A 1 89 ? -2.108 -7.753 7.223 1.00 97.44 89 GLN A N 1
ATOM 695 C CA . GLN A 1 89 ? -2.239 -8.299 5.871 1.00 97.44 89 GLN A CA 1
ATOM 696 C C . GLN A 1 89 ? -3.486 -7.784 5.146 1.00 97.44 89 GLN A C 1
ATOM 698 O O . GLN A 1 89 ? -3.406 -7.431 3.970 1.00 97.44 89 GLN A O 1
ATOM 703 N N . ALA A 1 90 ? -4.630 -7.699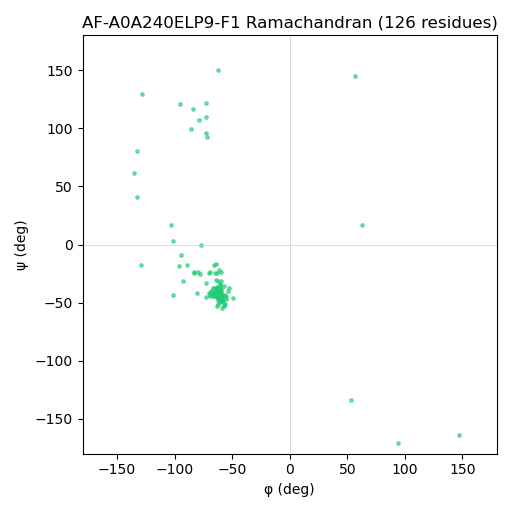 5.831 1.00 98.25 90 ALA A N 1
ATOM 704 C CA . ALA A 1 90 ? -5.862 -7.173 5.245 1.00 98.25 90 ALA A CA 1
ATOM 705 C C . ALA A 1 90 ? -5.704 -5.691 4.869 1.00 98.25 90 ALA A C 1
ATOM 707 O O . ALA A 1 90 ? -6.047 -5.287 3.757 1.00 98.25 90 ALA A O 1
ATOM 708 N N . LEU A 1 91 ? -5.101 -4.898 5.758 1.00 98.12 91 LEU A N 1
ATOM 709 C CA . LEU A 1 91 ? -4.759 -3.501 5.500 1.00 98.12 91 LEU A CA 1
ATOM 710 C C . LEU A 1 91 ? -3.801 -3.374 4.313 1.00 98.12 91 LEU A C 1
ATOM 712 O O . LEU A 1 91 ? -3.999 -2.513 3.457 1.00 98.12 91 LEU A O 1
ATOM 716 N N . TYR A 1 92 ? -2.800 -4.251 4.218 1.00 98.25 92 TYR A N 1
ATOM 717 C CA . TYR A 1 92 ? -1.867 -4.259 3.097 1.00 98.25 92 TYR A CA 1
ATOM 718 C C . TYR A 1 92 ? -2.543 -4.592 1.760 1.00 98.25 92 TYR A C 1
ATOM 720 O O . TYR A 1 92 ? -2.274 -3.935 0.754 1.00 98.25 92 TYR A O 1
ATOM 728 N N . VAL A 1 93 ? -3.464 -5.559 1.738 1.00 98.50 93 VAL A N 1
ATOM 729 C CA . VAL A 1 93 ? -4.251 -5.882 0.537 1.00 98.50 93 VAL A CA 1
ATOM 730 C C . VAL A 1 93 ? -5.094 -4.684 0.099 1.00 98.50 93 VAL A C 1
ATOM 732 O O . VAL A 1 93 ? -5.115 -4.360 -1.088 1.00 98.50 93 VAL A O 1
ATOM 735 N N . LEU A 1 94 ? -5.741 -3.984 1.037 1.00 98.44 94 LEU A N 1
ATOM 736 C CA . LEU A 1 94 ? -6.503 -2.768 0.732 1.00 98.44 94 LEU A CA 1
ATOM 737 C C . LEU A 1 94 ? -5.596 -1.641 0.212 1.00 98.44 94 LEU A C 1
ATOM 739 O O . LEU A 1 94 ? -5.941 -0.984 -0.771 1.00 98.44 94 LEU A O 1
ATOM 743 N N . HIS A 1 95 ? -4.418 -1.456 0.814 1.00 97.44 95 HIS A N 1
ATOM 744 C CA . HIS A 1 95 ? -3.396 -0.524 0.334 1.00 97.44 95 HIS A CA 1
ATOM 745 C C . HIS A 1 95 ? -2.991 -0.835 -1.119 1.00 97.44 95 HIS A C 1
ATOM 747 O O . HIS A 1 95 ? -3.047 0.044 -1.980 1.00 97.44 95 HIS A O 1
ATOM 753 N N . GLU A 1 96 ? -2.623 -2.082 -1.434 1.00 96.56 96 GLU A N 1
ATOM 754 C CA . GLU A 1 96 ? -2.251 -2.460 -2.805 1.00 96.56 96 GLU A CA 1
ATOM 755 C C . GLU A 1 96 ? -3.432 -2.305 -3.769 1.00 96.56 96 GLU A C 1
ATOM 757 O O . GLU A 1 96 ? -3.244 -1.807 -4.882 1.00 96.56 96 GLU A O 1
ATOM 762 N N . GLY A 1 97 ? -4.644 -2.649 -3.323 1.00 97.06 97 GLY A N 1
ATOM 763 C CA . GLY A 1 97 ? -5.888 -2.453 -4.062 1.00 97.06 97 GLY A CA 1
ATOM 764 C C . GLY A 1 97 ? -6.092 -0.997 -4.477 1.00 97.06 97 GLY A C 1
ATOM 765 O O . GLY A 1 97 ? -6.362 -0.733 -5.649 1.00 97.06 97 GLY A O 1
ATOM 766 N N . ILE A 1 98 ? -5.856 -0.042 -3.567 1.00 97.06 98 ILE A N 1
ATOM 767 C CA . ILE A 1 98 ? -5.829 1.385 -3.914 1.00 97.06 98 ILE A CA 1
ATOM 768 C C . ILE A 1 98 ? -4.767 1.636 -4.973 1.00 97.06 98 ILE A C 1
ATOM 770 O O . ILE A 1 98 ? -5.085 2.182 -6.024 1.00 97.06 98 ILE A O 1
ATOM 774 N N . THR A 1 99 ? -3.513 1.239 -4.740 1.00 95.62 99 THR A N 1
ATOM 775 C CA . THR A 1 99 ? -2.426 1.583 -5.670 1.00 95.62 99 THR A CA 1
ATOM 776 C C . THR A 1 99 ? -2.639 1.047 -7.089 1.00 95.62 99 THR A C 1
ATOM 778 O O . THR A 1 99 ? -2.211 1.688 -8.051 1.00 95.62 99 THR A O 1
ATOM 781 N N . ALA A 1 100 ? -3.306 -0.103 -7.225 1.00 95.56 100 ALA A N 1
ATOM 782 C CA . ALA A 1 100 ? -3.627 -0.726 -8.502 1.00 95.56 100 ALA A CA 1
ATOM 783 C C . ALA A 1 100 ? -4.858 -0.095 -9.170 1.00 95.56 100 ALA A C 1
ATOM 785 O O . ALA A 1 100 ? -4.846 0.133 -10.378 1.00 95.56 100 ALA A O 1
ATOM 786 N N . ALA A 1 101 ? -5.908 0.210 -8.400 1.00 96.12 101 ALA A N 1
ATOM 787 C CA . ALA A 1 101 ? -7.175 0.707 -8.935 1.00 96.12 101 ALA A CA 1
ATOM 788 C C . ALA A 1 101 ? -7.238 2.239 -9.071 1.00 96.12 101 ALA A C 1
ATOM 790 O O . ALA A 1 101 ? -8.074 2.746 -9.821 1.00 96.12 101 ALA A O 1
ATOM 791 N N . TYR A 1 102 ? -6.360 2.989 -8.395 1.00 95.88 102 TYR A N 1
ATOM 792 C CA . TYR A 1 102 ? -6.370 4.458 -8.394 1.00 95.88 102 TYR A CA 1
ATOM 793 C C . TYR A 1 102 ? -6.342 5.092 -9.795 1.00 95.88 102 TYR A C 1
ATOM 795 O O . TYR A 1 102 ? -7.074 6.056 -9.997 1.00 95.88 102 TYR A O 1
ATOM 803 N N . PRO A 1 103 ? -5.580 4.594 -10.794 1.00 94.00 103 PRO A N 1
ATOM 804 C CA . PRO A 1 103 ? -5.596 5.191 -12.133 1.00 94.00 103 PRO A CA 1
ATOM 805 C C . PRO A 1 103 ? -6.976 5.182 -12.805 1.00 94.00 103 PRO A C 1
ATOM 807 O O . PRO A 1 103 ? -7.224 5.993 -13.692 1.00 94.00 103 PRO A O 1
ATOM 810 N N . PHE A 1 104 ? -7.860 4.266 -12.398 1.00 94.81 104 PHE A N 1
ATOM 811 C CA . PHE A 1 104 ? -9.212 4.133 -12.935 1.00 94.81 104 PHE A CA 1
ATOM 812 C C . PHE A 1 104 ? -10.276 4.745 -12.013 1.00 94.81 104 PHE A C 1
ATOM 814 O O . PHE A 1 104 ? -11.172 5.438 -12.485 1.00 94.81 104 PHE A O 1
ATOM 821 N N . LEU A 1 105 ? -10.178 4.510 -10.702 1.00 96.56 105 LEU A N 1
ATOM 822 C CA . LEU A 1 105 ? -11.187 4.924 -9.718 1.00 96.56 105 LEU A CA 1
ATOM 823 C C . LEU A 1 105 ? -10.868 6.250 -9.013 1.00 96.56 105 LEU A C 1
ATOM 825 O O . LEU A 1 105 ? -11.751 6.849 -8.401 1.00 96.56 105 LEU A O 1
ATOM 829 N N . GLY A 1 106 ? -9.616 6.703 -9.050 1.00 95.62 106 GLY A N 1
ATOM 830 C CA . GLY A 1 106 ? -9.149 7.857 -8.288 1.00 95.62 106 GLY A CA 1
ATOM 831 C C . GLY A 1 106 ? -9.470 7.735 -6.797 1.00 95.62 106 GLY A C 1
ATOM 832 O O . GLY A 1 106 ? -9.288 6.683 -6.181 1.00 95.62 106 GLY A O 1
ATOM 833 N N . GLU A 1 107 ? -9.989 8.820 -6.223 1.00 96.56 107 GLU A N 1
ATOM 834 C CA . GLU A 1 107 ? -10.334 8.910 -4.800 1.00 96.56 107 GLU A CA 1
ATOM 835 C C . GLU A 1 107 ? -11.420 7.897 -4.377 1.00 96.56 107 GLU A C 1
ATOM 837 O O . GLU A 1 107 ? -11.440 7.488 -3.219 1.00 96.56 107 GLU A O 1
ATOM 842 N N . ALA A 1 108 ? -12.241 7.385 -5.306 1.00 97.94 108 ALA A N 1
ATOM 843 C CA . ALA A 1 108 ? -13.245 6.366 -4.987 1.00 97.94 108 ALA A CA 1
ATOM 844 C C . ALA A 1 108 ? -12.625 5.036 -4.514 1.00 97.94 108 ALA A C 1
ATOM 846 O O . ALA A 1 108 ? -13.211 4.360 -3.668 1.00 97.94 108 ALA A O 1
ATOM 847 N N . ALA A 1 109 ? -11.424 4.675 -4.992 1.00 97.81 109 ALA A N 1
ATOM 848 C CA . ALA A 1 109 ? -10.701 3.507 -4.473 1.00 97.81 109 ALA A CA 1
ATOM 849 C C . ALA A 1 109 ? -10.336 3.681 -2.992 1.00 97.81 109 ALA A C 1
ATOM 851 O O . ALA A 1 109 ? -10.378 2.726 -2.219 1.00 97.81 109 ALA A O 1
ATOM 852 N N . VAL A 1 110 ? -9.998 4.909 -2.5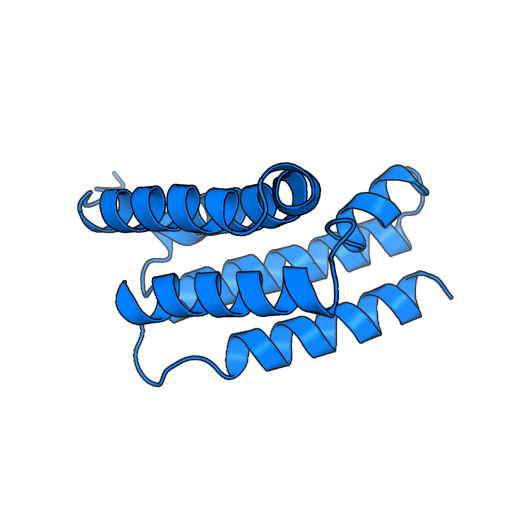96 1.00 97.62 110 VAL A N 1
ATOM 853 C CA . VAL A 1 110 ? -9.614 5.242 -1.221 1.00 97.62 110 VAL A CA 1
ATOM 854 C C . VAL A 1 110 ? -10.839 5.216 -0.317 1.00 97.62 110 VAL A C 1
ATOM 856 O O . VAL A 1 110 ? -10.781 4.598 0.742 1.00 97.62 110 VAL A O 1
ATOM 859 N N . SER A 1 111 ? -11.960 5.808 -0.745 1.00 98.38 111 SER A N 1
ATOM 860 C CA . SER A 1 111 ? -13.225 5.745 -0.002 1.00 98.38 111 SER A CA 1
ATOM 861 C C . SER A 1 111 ? -13.657 4.300 0.261 1.00 98.38 111 SER A C 1
ATOM 863 O O . SER A 1 111 ? -13.852 3.929 1.415 1.00 98.38 111 SER A O 1
ATOM 865 N N . ALA A 1 112 ? -13.689 3.453 -0.775 1.00 98.44 112 ALA A N 1
ATOM 866 C CA . ALA A 1 112 ? -14.078 2.047 -0.635 1.00 98.44 112 ALA A CA 1
ATOM 867 C C . ALA A 1 112 ? -13.164 1.267 0.329 1.00 98.44 112 ALA A C 1
ATOM 869 O O . ALA A 1 112 ? -13.617 0.434 1.120 1.00 98.44 112 ALA A O 1
ATOM 870 N N . ALA A 1 113 ? -11.862 1.549 0.290 1.00 98.38 113 ALA A N 1
ATOM 871 C CA . ALA A 1 113 ? -10.912 0.943 1.205 1.00 98.38 113 ALA A CA 1
ATOM 872 C C . ALA A 1 113 ? -11.105 1.434 2.649 1.00 98.38 113 ALA A C 1
ATOM 874 O O . ALA A 1 113 ? -11.091 0.615 3.562 1.00 98.38 113 ALA A O 1
ATOM 875 N N . LYS A 1 114 ? -11.344 2.733 2.874 1.00 98.38 114 LYS A N 1
ATOM 876 C CA . LYS A 1 114 ? -11.605 3.304 4.210 1.00 98.38 114 LYS A CA 1
ATOM 877 C C . LYS A 1 114 ? -12.888 2.757 4.839 1.00 98.38 114 LYS A C 1
ATOM 879 O O . LYS A 1 114 ? -12.897 2.468 6.038 1.00 98.38 114 LYS A O 1
ATOM 884 N N . ASP A 1 115 ? -13.929 2.550 4.038 1.00 98.38 115 ASP A N 1
ATOM 885 C CA . ASP A 1 115 ? -15.161 1.891 4.486 1.00 98.38 115 ASP A CA 1
ATOM 886 C C . ASP A 1 115 ? -14.869 0.451 4.937 1.00 98.38 115 ASP A C 1
ATOM 888 O O . ASP A 1 115 ? -15.287 0.025 6.016 1.00 98.38 115 ASP A O 1
ATOM 892 N N . SER A 1 116 ? -14.056 -0.273 4.159 1.00 98.31 116 SER A N 1
ATOM 893 C CA . SER A 1 116 ? -13.624 -1.638 4.484 1.00 98.31 116 SER A CA 1
ATOM 894 C C . SER A 1 116 ? -12.762 -1.694 5.752 1.00 98.31 116 SER A C 1
ATOM 896 O O . SER A 1 116 ? 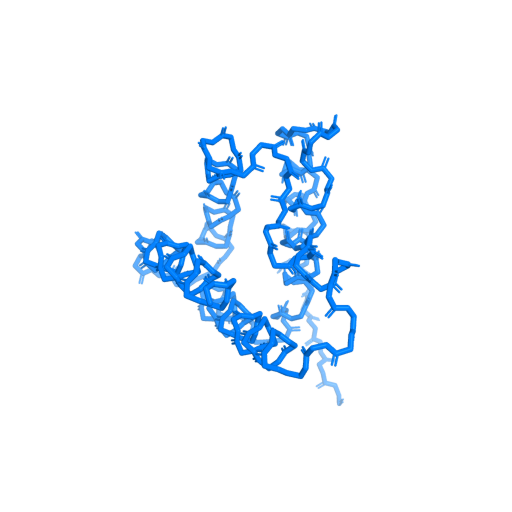-12.980 -2.553 6.602 1.00 98.31 116 SER A O 1
ATOM 898 N N . VAL A 1 117 ? -11.817 -0.761 5.924 1.00 97.81 117 VAL A N 1
ATOM 899 C CA . VAL A 1 117 ? -11.001 -0.638 7.146 1.00 97.81 117 VAL A CA 1
ATOM 900 C C . VAL A 1 117 ? -11.897 -0.404 8.359 1.00 97.81 117 VAL A C 1
ATOM 902 O O . VAL A 1 117 ? -11.754 -1.088 9.369 1.00 97.81 117 VAL A O 1
ATOM 905 N N . SER A 1 118 ? -12.853 0.519 8.255 1.00 97.81 118 SER A N 1
ATOM 906 C CA . SER A 1 118 ? -13.777 0.825 9.350 1.00 97.81 118 SER A CA 1
ATOM 907 C C . SER A 1 118 ? -14.575 -0.412 9.763 1.00 97.81 118 SER A C 1
ATOM 909 O O . SER A 1 118 ? -14.670 -0.706 10.953 1.00 97.81 118 SER A O 1
ATOM 911 N N . ALA A 1 119 ? -15.066 -1.192 8.795 1.00 97.50 119 ALA A N 1
ATOM 912 C CA . ALA A 1 119 ? -15.732 -2.463 9.064 1.00 97.50 119 ALA A CA 1
ATOM 913 C C . ALA A 1 119 ? -14.804 -3.481 9.757 1.00 97.50 119 ALA A C 1
ATOM 915 O O . ALA A 1 119 ? -15.187 -4.053 10.777 1.00 97.50 119 ALA A O 1
ATOM 916 N N . LEU A 1 120 ? -13.567 -3.659 9.279 1.00 96.62 120 LEU A N 1
ATOM 917 C CA . LEU A 1 120 ? -12.590 -4.580 9.883 1.00 96.62 120 LEU A CA 1
ATOM 918 C C . LEU A 1 120 ? -12.246 -4.223 11.337 1.00 96.62 120 LEU A C 1
ATOM 920 O O . LEU A 1 120 ? -12.050 -5.108 12.168 1.00 96.62 120 LEU A O 1
ATOM 924 N N . PHE A 1 121 ? -12.216 -2.934 11.679 1.00 95.38 121 PHE A N 1
ATOM 925 C CA . PHE A 1 121 ? -11.982 -2.496 13.056 1.00 95.38 121 PHE A CA 1
ATOM 926 C C . PHE A 1 121 ? -13.143 -2.824 14.003 1.00 95.38 121 PHE A C 1
ATOM 928 O O . PHE A 1 121 ? -12.913 -2.967 15.203 1.00 95.38 121 PHE A O 1
ATOM 935 N N . THR A 1 122 ? -14.366 -2.990 13.486 1.00 92.88 122 THR A N 1
ATOM 936 C CA . THR A 1 122 ? -15.519 -3.435 14.292 1.00 92.88 122 THR A CA 1
ATOM 937 C C . THR A 1 122 ? -15.534 -4.942 14.532 1.00 92.88 122 THR A C 1
ATOM 939 O O . THR A 1 122 ? -16.109 -5.401 15.518 1.00 92.88 122 THR A O 1
ATOM 942 N N . THR A 1 123 ? -14.880 -5.726 13.671 1.00 84.00 123 THR A N 1
ATOM 943 C CA . THR A 1 123 ? -14.750 -7.171 13.857 1.00 84.00 123 THR A CA 1
ATOM 944 C C . THR A 1 123 ? -13.575 -7.475 14.785 1.00 84.00 123 THR A C 1
ATOM 946 O O . THR A 1 123 ? -12.416 -7.185 14.478 1.00 84.00 123 THR A O 1
ATOM 949 N N . THR A 1 124 ? -13.856 -8.060 15.949 1.00 66.25 124 THR A N 1
ATOM 950 C CA . THR A 1 124 ? -12.810 -8.609 16.818 1.00 66.25 124 THR A CA 1
ATOM 951 C C . THR A 1 124 ? -12.390 -9.964 16.260 1.00 66.25 124 THR A C 1
ATOM 953 O O . THR A 1 124 ? -13.147 -10.933 16.334 1.00 66.25 124 THR A O 1
ATOM 956 N N . THR A 1 125 ? -11.202 -10.044 15.668 1.00 62.28 125 THR A N 1
ATOM 957 C CA . THR A 1 125 ? -10.645 -11.306 15.175 1.00 62.28 125 THR A CA 1
ATOM 958 C C . THR A 1 125 ? -10.218 -12.143 16.384 1.00 62.28 125 THR A C 1
ATOM 960 O O . THR A 1 125 ? -9.150 -11.938 16.952 1.00 62.28 125 THR A O 1
ATOM 963 N N . SER A 1 126 ? -11.080 -13.060 16.838 1.00 49.12 126 SER A N 1
ATOM 964 C CA . SER A 1 126 ? -10.696 -14.094 17.807 1.00 49.12 126 SER A CA 1
ATOM 965 C C . SER A 1 126 ? -9.806 -15.096 17.079 1.00 49.12 126 SER A C 1
ATOM 967 O O . SER A 1 126 ? -10.310 -16.021 16.444 1.00 49.12 126 SER A O 1
ATOM 969 N N . HIS A 1 127 ? -8.491 -14.900 17.116 1.00 52.50 127 HIS A N 1
ATOM 970 C CA . HIS A 1 127 ? -7.568 -15.943 16.685 1.00 52.50 127 HIS A CA 1
ATOM 971 C C . HIS A 1 127 ? -7.563 -17.055 17.741 1.00 52.50 127 HIS A C 1
ATOM 973 O O . HIS A 1 127 ? -7.125 -16.841 18.869 1.00 52.50 127 HIS A O 1
ATOM 979 N N . ASN A 1 128 ? -8.133 -18.201 17.362 1.00 34.09 128 ASN A N 1
ATOM 980 C CA . ASN A 1 128 ? -7.985 -19.491 18.038 1.00 34.09 128 ASN A CA 1
ATOM 981 C C . ASN A 1 128 ? -6.682 -20.150 17.576 1.00 34.09 128 ASN A C 1
ATOM 983 O O . ASN A 1 128 ? -6.415 -20.070 16.353 1.00 34.09 128 ASN A O 1
#

pLDDT: mean 92.19, std 9.88, range [34.09, 98.5]

Nearest PDB structures (foldseek):
  3hta-assembly1_B  TM=7.015E-01  e=2.412E+00  Streptomyces lividans
  5ydp-assembly1_A  TM=5.437E-01  e=4.808E+00  Dietzia sp. DQ12-45-1b
  7q83-assembly1_B  TM=4.079E-01  e=2.412E+00  Saccharomyces cerevisiae S288C
  8f6k-assembly1_D  TM=2.806E-01  e=3.241E+00  Shewanella oneidensis
  9had-assembly1_A  TM=3.372E-01  e=6.461E+00  Dermatophagoides farinae

Sequence (128 aa):
MVVGALNYRHQRYLLLLESCHDEPGLTATLSAFDTLSHWMKQHAPKGCLSANALAAFPDNTEIHFAVETYKHKVIQHLAQISGREDLSQALYVLHEGITAAYPFLGEAAVSAAKDSVSALFTTTTSHN

Foldseek 3Di:
DLLVVLVVVLVVLVVLLVVFDDDAALVSLLVSLVSLLVCCVPPNLPFDSLVVQCVVCVPDPSSVVSSVVSLVSQLVSSCRRHVNNVCSVVSSVLSNQCRNCCNPCRCNSSVVSSVVSVVVRVDDPPDD

Radius of gyration: 14.67 Å; Cα contacts (8 Å, |Δi|>4): 111; chains: 1; bounding box: 36×33×35 Å

Solvent-accessible surface area (backbone atoms only — not comparable to full-atom values): 7068 Å² total; per-residue (Å²): 111,68,60,59,56,52,49,58,53,47,55,56,48,49,57,58,57,72,70,56,70,95,60,60,21,69,69,32,41,49,48,48,48,52,52,47,50,53,44,32,70,77,77,28,60,86,25,47,66,62,60,53,46,46,72,75,41,78,84,41,63,68,54,50,53,51,45,50,55,53,51,52,52,50,30,53,48,49,14,56,36,32,69,34,67,90,43,14,64,60,53,41,52,42,52,51,50,26,39,68,38,28,62,81,48,43,70,56,33,45,52,57,37,46,55,49,50,58,53,54,72,71,53,81,82,82,83,126